Protein AF-A0A381Y064-F1 (afdb_monomer_lite)

Radius of gyration: 20.29 Å; chains: 1; bounding box: 42×35×57 Å

Foldseek 3Di:
DFDDDDPVLVVVLVVVLCVLDPQFADPDPVNDQWDWAADPDPVGGIDIDGHTPDAAAPVSVVVSVVSSVVSDVGDDDDDGGHPDPPPPPDDPPDDPPVVQVVLVVVLVVLVVVVADEDDDDDPVNNYDVSNDGPVPDDPVRSPPVPDD

InterPro domains:
  IPR003032 Ryanodine receptor Ryr [PF02026] (99-146)

Organism: NCBI:txid408172

Sequence (148 aa):
MSDELQKSDISGIITVLKKAIVNIFQPLEDGTAVIYHMGDEAMNSHIYDFRLNRGVTEAEAEVILGLITDWTDKDFIMEITTSENYEEFGEFDDEIDLTSMKHNRWMADKIDKGWRYGLKYNKEDKVDPRLQPYQQLTNKLKNTDKTA

pLDDT: mean 71.11, std 12.94, range [32.47, 85.44]

Structure (mmCIF, N/CA/C/O backbone):
data_AF-A0A381Y064-F1
#
_entry.id   AF-A0A381Y064-F1
#
loop_
_atom_site.group_PDB
_atom_site.id
_atom_site.type_symbol
_atom_site.label_atom_id
_atom_site.label_alt_id
_atom_site.label_comp_id
_atom_site.label_asym_id
_atom_site.label_entity_id
_atom_site.label_seq_id
_atom_site.pdbx_PDB_ins_code
_atom_site.Cartn_x
_atom_site.Cartn_y
_atom_site.Cartn_z
_atom_site.occupancy
_atom_site.B_iso_or_equiv
_atom_site.auth_seq_id
_atom_site.auth_comp_id
_atom_site.auth_asym_id
_atom_site.auth_atom_id
_atom_site.pdbx_PDB_model_num
ATOM 1 N N . MET A 1 1 ? 8.188 19.072 2.185 1.00 45.41 1 MET A N 1
ATOM 2 C CA . MET A 1 1 ? 6.998 19.157 3.049 1.00 45.41 1 MET A CA 1
ATOM 3 C C . MET A 1 1 ? 6.051 18.115 2.499 1.00 45.41 1 MET A C 1
ATOM 5 O O . MET A 1 1 ? 5.533 18.324 1.412 1.00 45.41 1 MET A O 1
ATOM 9 N N . SER A 1 2 ? 5.976 16.948 3.127 1.00 56.62 2 SER A N 1
ATOM 10 C CA . SER A 1 2 ? 5.071 15.882 2.689 1.00 56.62 2 SER A CA 1
ATOM 11 C C . SER A 1 2 ? 3.651 16.281 3.086 1.00 56.62 2 SER A C 1
ATOM 13 O O . SER A 1 2 ? 3.443 16.668 4.230 1.00 56.62 2 SER A O 1
ATOM 15 N N . ASP A 1 3 ? 2.699 16.257 2.156 1.00 67.25 3 ASP A N 1
ATOM 16 C CA . ASP A 1 3 ? 1.325 16.688 2.433 1.00 67.25 3 ASP A CA 1
ATOM 17 C C . ASP A 1 3 ? 0.548 15.632 3.237 1.00 67.25 3 ASP A C 1
ATOM 19 O O . ASP A 1 3 ? 0.570 14.447 2.880 1.00 67.25 3 ASP A O 1
ATOM 23 N N . GLU A 1 4 ? -0.224 16.070 4.239 1.00 76.44 4 GLU A N 1
ATOM 24 C CA . GLU A 1 4 ? -1.160 15.238 5.016 1.00 76.44 4 GLU A CA 1
ATOM 25 C C . GLU A 1 4 ? -2.065 14.390 4.095 1.00 76.44 4 GLU A C 1
ATOM 27 O O . GLU A 1 4 ? -2.544 14.853 3.051 1.00 76.44 4 GLU A O 1
ATOM 32 N N . LEU A 1 5 ? -2.305 13.125 4.451 1.00 75.69 5 LEU A N 1
ATOM 33 C CA . LEU A 1 5 ? -3.345 12.303 3.822 1.00 75.69 5 LEU A CA 1
ATOM 34 C C . LEU A 1 5 ? -4.730 12.846 4.176 1.00 75.69 5 LEU A C 1
ATOM 36 O O . LEU A 1 5 ? -4.993 13.202 5.325 1.00 75.69 5 LEU A O 1
ATOM 40 N N . GLN A 1 6 ? -5.648 12.876 3.205 1.00 80.12 6 GLN A N 1
ATOM 41 C CA . GLN A 1 6 ? -7.005 13.316 3.504 1.00 80.12 6 GLN A CA 1
ATOM 42 C C . GLN A 1 6 ? -7.695 12.287 4.402 1.00 80.12 6 GLN A C 1
ATOM 44 O O . GLN A 1 6 ? -7.499 11.077 4.278 1.00 80.12 6 GLN A O 1
ATOM 49 N N . LYS A 1 7 ? -8.585 12.754 5.281 1.00 77.12 7 LYS A N 1
ATOM 50 C CA . LYS A 1 7 ? -9.366 11.866 6.162 1.00 77.12 7 LYS A CA 1
ATOM 51 C C . LYS A 1 7 ? -10.193 10.835 5.382 1.00 77.12 7 LYS A C 1
ATOM 53 O O . LYS A 1 7 ? -10.415 9.732 5.878 1.00 77.12 7 LYS A O 1
ATOM 58 N N . SER A 1 8 ? -10.630 11.181 4.169 1.00 78.75 8 SER A N 1
ATOM 59 C CA . SER A 1 8 ? -11.292 10.263 3.237 1.00 78.75 8 SER A CA 1
ATOM 60 C C . SER A 1 8 ? -10.382 9.118 2.803 1.00 78.75 8 SER A C 1
ATOM 62 O O . SER A 1 8 ? -10.840 7.979 2.755 1.00 78.75 8 SER A O 1
ATOM 64 N N . ASP A 1 9 ? -9.103 9.398 2.553 1.00 81.62 9 ASP A N 1
ATOM 65 C CA . ASP A 1 9 ? -8.126 8.400 2.114 1.00 81.62 9 ASP A CA 1
ATOM 66 C C . ASP A 1 9 ? -7.834 7.420 3.245 1.00 81.62 9 ASP A C 1
ATOM 68 O O . ASP A 1 9 ? -7.906 6.211 3.055 1.00 81.62 9 ASP A O 1
ATOM 72 N N . ILE A 1 10 ? -7.630 7.935 4.460 1.00 80.62 10 ILE A N 1
ATOM 73 C CA . ILE A 1 10 ? -7.400 7.117 5.657 1.00 80.62 10 ILE A CA 1
ATOM 74 C C . ILE A 1 10 ? -8.609 6.209 5.931 1.00 80.62 10 ILE A C 1
ATOM 76 O O . ILE A 1 10 ? -8.459 5.015 6.189 1.00 80.62 10 ILE A O 1
ATOM 80 N N . SER A 1 11 ? -9.828 6.750 5.839 1.00 81.19 11 SER A N 1
ATOM 81 C CA . SER A 1 11 ? -11.056 5.964 6.014 1.00 81.19 11 SER A CA 1
ATOM 82 C C . SER A 1 11 ? -11.234 4.905 4.918 1.00 81.19 11 SER A C 1
ATOM 84 O O . SER A 1 11 ? -11.664 3.780 5.204 1.00 81.19 11 SER A O 1
ATOM 86 N N . GLY A 1 12 ? -10.861 5.238 3.680 1.00 82.19 12 GLY A N 1
ATOM 87 C CA . GLY A 1 12 ? -10.832 4.319 2.547 1.00 82.19 12 GLY A CA 1
ATOM 88 C C . GLY A 1 12 ? -9.868 3.162 2.776 1.00 82.19 12 GLY A C 1
ATOM 89 O O . GLY A 1 12 ? -10.292 2.008 2.726 1.00 82.19 12 GLY A O 1
ATOM 90 N N . ILE A 1 13 ? -8.624 3.465 3.155 1.00 82.31 13 ILE A N 1
ATOM 91 C CA . ILE A 1 13 ? -7.595 2.479 3.505 1.00 82.31 13 ILE A CA 1
ATOM 92 C C . ILE A 1 13 ? -8.102 1.558 4.620 1.00 82.31 13 ILE A C 1
ATOM 94 O O . ILE A 1 13 ? -8.106 0.344 4.449 1.00 82.31 13 ILE A O 1
ATOM 98 N N . ILE A 1 14 ? -8.645 2.096 5.720 1.00 82.25 14 ILE A N 1
ATOM 99 C CA . ILE A 1 14 ? -9.208 1.274 6.810 1.00 82.25 14 ILE A CA 1
ATOM 100 C C . ILE A 1 14 ? -10.312 0.341 6.294 1.00 82.25 14 ILE A C 1
ATOM 102 O O . ILE A 1 14 ? -10.386 -0.821 6.694 1.00 82.25 14 ILE A O 1
ATOM 106 N N . THR A 1 15 ? -11.183 0.833 5.413 1.00 82.38 15 THR A N 1
ATOM 107 C CA . THR A 1 15 ? -12.292 0.045 4.858 1.00 82.38 15 THR A CA 1
ATOM 108 C C . THR A 1 15 ? -11.784 -1.077 3.958 1.00 82.38 15 THR A C 1
ATOM 110 O O . THR A 1 15 ? -12.251 -2.212 4.064 1.00 82.38 15 THR A O 1
ATOM 113 N N . VAL A 1 16 ? -10.815 -0.773 3.099 1.00 83.44 16 VAL A N 1
ATOM 114 C CA . VAL A 1 16 ? -10.174 -1.733 2.199 1.00 83.44 16 VAL A CA 1
ATOM 115 C C . VAL A 1 16 ? -9.438 -2.803 3.003 1.00 83.44 16 VAL A C 1
ATOM 117 O O . VAL A 1 16 ? -9.666 -3.990 2.782 1.00 83.44 16 VAL A O 1
ATOM 120 N N . LEU A 1 17 ? -8.667 -2.402 4.014 1.00 82.19 17 LEU A N 1
ATOM 121 C CA . LEU A 1 17 ? -7.943 -3.311 4.900 1.00 82.19 17 LEU A CA 1
ATOM 122 C C . LEU A 1 17 ? -8.879 -4.227 5.695 1.00 82.19 17 LEU A C 1
ATOM 124 O O . LEU A 1 17 ? -8.657 -5.434 5.733 1.00 82.19 17 LEU A O 1
ATOM 128 N N . LYS A 1 18 ? -9.981 -3.700 6.248 1.00 81.56 18 LYS A N 1
ATOM 129 C CA . LYS A 1 18 ? -11.020 -4.515 6.915 1.00 81.56 18 LYS A CA 1
ATOM 130 C C . LYS A 1 18 ? -11.649 -5.556 5.992 1.00 81.56 18 LYS A C 1
ATOM 132 O O . LYS A 1 18 ? -12.125 -6.585 6.466 1.00 81.56 18 LYS A O 1
ATOM 137 N N . LYS A 1 19 ? -11.727 -5.254 4.695 1.00 80.44 19 LYS A N 1
ATOM 138 C CA . LYS A 1 19 ? -12.343 -6.125 3.691 1.00 80.44 19 LYS A CA 1
ATOM 139 C C . LYS A 1 19 ? -11.362 -7.171 3.165 1.00 80.44 19 LYS A C 1
ATOM 141 O O . LYS A 1 19 ? -11.785 -8.279 2.854 1.00 80.44 19 LYS A O 1
ATOM 146 N N . ALA A 1 20 ? -10.085 -6.810 3.072 1.00 79.00 20 ALA A N 1
ATOM 147 C CA . ALA A 1 20 ? -9.013 -7.693 2.640 1.00 79.00 20 ALA A CA 1
ATOM 148 C C . ALA A 1 20 ? -8.614 -8.687 3.739 1.00 79.00 20 ALA A C 1
ATOM 150 O O . ALA A 1 20 ? -8.415 -9.864 3.451 1.00 79.00 20 ALA A O 1
ATOM 151 N N . ILE A 1 21 ? -8.534 -8.231 4.994 1.00 77.75 21 ILE A N 1
ATOM 152 C CA . ILE A 1 21 ? -8.028 -9.032 6.110 1.00 77.75 21 ILE A CA 1
ATOM 153 C C . ILE A 1 21 ? -9.052 -9.046 7.242 1.00 77.75 21 ILE A C 1
ATOM 155 O O . ILE A 1 21 ? -9.412 -8.025 7.836 1.00 77.75 21 ILE A O 1
ATOM 159 N N . VAL A 1 22 ? -9.528 -10.249 7.556 1.00 77.12 22 VAL A N 1
ATOM 160 C CA . VAL A 1 22 ? -10.538 -10.460 8.591 1.00 77.12 22 VAL A CA 1
ATOM 161 C C . VAL A 1 22 ? -9.935 -10.169 9.963 1.00 77.12 22 VAL A C 1
ATOM 163 O O . VAL A 1 22 ? -8.902 -10.723 10.327 1.00 77.12 22 VAL A O 1
ATOM 166 N N . ASN A 1 23 ? -10.626 -9.342 10.752 1.00 74.38 23 ASN A N 1
ATOM 167 C CA . ASN A 1 23 ? -10.256 -9.021 12.136 1.00 74.38 23 ASN A CA 1
ATOM 168 C C . ASN A 1 23 ? -8.861 -8.374 12.286 1.00 74.38 23 ASN A C 1
ATOM 170 O O . ASN A 1 23 ? -8.174 -8.590 13.284 1.00 74.38 23 ASN A O 1
ATOM 174 N N . ILE A 1 24 ? -8.451 -7.584 11.287 1.00 78.75 24 ILE A N 1
ATOM 175 C CA . ILE A 1 24 ? -7.135 -6.936 11.255 1.00 78.75 24 ILE A CA 1
ATOM 176 C C . ILE A 1 24 ? -6.959 -5.830 12.302 1.00 78.75 24 ILE A C 1
ATOM 178 O O . ILE A 1 24 ? -5.881 -5.713 12.870 1.00 78.75 24 ILE A O 1
ATOM 182 N N . PHE A 1 25 ? -7.995 -5.044 12.604 1.00 79.62 25 PHE A N 1
ATOM 183 C CA . PHE A 1 25 ? -7.904 -3.936 13.564 1.00 79.62 25 PHE A CA 1
ATOM 184 C C . PHE A 1 25 ? -8.346 -4.354 14.959 1.00 79.62 25 PHE A C 1
ATOM 186 O O . PHE A 1 25 ? -9.339 -5.069 15.106 1.00 79.62 25 PHE A O 1
ATOM 193 N N . GLN A 1 26 ? -7.640 -3.868 15.982 1.00 69.25 26 GLN A N 1
ATOM 194 C CA . GLN A 1 26 ? -8.037 -4.101 17.365 1.00 69.25 26 GLN A CA 1
ATOM 195 C C . GLN A 1 26 ? -9.370 -3.377 17.638 1.00 69.25 26 GLN A C 1
ATOM 197 O O . GLN A 1 26 ? -9.467 -2.171 17.388 1.00 69.25 26 GLN A O 1
ATOM 202 N N . PRO A 1 27 ? -10.406 -4.066 18.153 1.00 63.94 27 PRO A N 1
ATOM 203 C CA . PRO A 1 27 ? -11.635 -3.410 18.570 1.00 63.94 27 PRO A CA 1
ATOM 204 C C . PRO A 1 27 ? -11.351 -2.609 19.845 1.00 63.94 27 PRO A C 1
ATOM 206 O O . PRO A 1 27 ? -11.347 -3.144 20.950 1.00 63.94 27 PRO A O 1
ATOM 209 N N . LEU A 1 28 ? -11.052 -1.324 19.686 1.00 64.06 28 LEU A N 1
ATOM 210 C CA . LEU A 1 28 ? -10.999 -0.379 20.795 1.00 64.06 28 LEU A CA 1
ATOM 211 C C . LEU A 1 28 ? -12.424 0.050 21.153 1.00 64.06 28 LEU A C 1
ATOM 213 O O . LEU A 1 28 ? -13.244 0.267 20.261 1.00 64.06 28 LEU A O 1
ATOM 217 N N . GLU A 1 29 ? -12.708 0.210 22.446 1.00 59.28 29 GLU A N 1
ATOM 218 C CA . GLU A 1 29 ? -14.013 0.683 22.945 1.00 59.28 29 GLU A CA 1
ATOM 219 C C . GLU A 1 29 ? -14.373 2.081 22.406 1.00 59.28 29 GLU A C 1
ATOM 221 O O . GLU A 1 29 ? -15.546 2.415 22.271 1.00 59.28 29 GLU A O 1
ATOM 226 N N . ASP A 1 30 ? -13.356 2.857 22.026 1.00 58.88 30 ASP A N 1
ATOM 227 C CA . ASP A 1 30 ? -13.457 4.187 21.414 1.00 58.88 30 ASP A CA 1
ATOM 228 C C . ASP A 1 30 ? -13.546 4.150 19.868 1.00 58.88 30 ASP A C 1
ATOM 230 O O . ASP A 1 30 ? -13.719 5.169 19.210 1.00 58.88 30 ASP A O 1
ATOM 234 N N . GLY A 1 31 ? -13.410 2.975 19.240 1.00 63.53 31 GLY A N 1
ATOM 235 C CA . GLY A 1 31 ? -13.475 2.818 17.778 1.00 63.53 31 GLY A CA 1
ATOM 236 C C . GLY A 1 31 ? -12.282 3.390 16.993 1.00 63.53 31 GLY A C 1
ATOM 237 O O . GLY A 1 31 ? -12.255 3.294 15.763 1.00 63.53 31 GLY A O 1
ATOM 238 N N . THR A 1 32 ? -11.284 3.947 17.681 1.00 66.31 32 THR A N 1
ATOM 239 C CA . THR A 1 32 ? -10.093 4.573 17.089 1.00 66.31 32 THR A CA 1
ATOM 240 C C . THR A 1 32 ? -9.137 3.523 16.512 1.00 66.31 32 THR A C 1
ATOM 242 O O . THR A 1 32 ? -8.348 2.924 17.229 1.00 66.31 32 THR A O 1
ATOM 245 N N . ALA A 1 33 ? -9.200 3.274 15.200 1.00 68.81 33 ALA A N 1
ATOM 246 C CA . ALA A 1 33 ? -8.353 2.282 14.516 1.00 68.81 33 ALA A CA 1
ATOM 247 C C . ALA A 1 33 ? -6.988 2.829 14.045 1.00 68.81 33 ALA A C 1
ATOM 249 O O . ALA A 1 33 ? -6.097 2.050 13.704 1.00 68.81 33 ALA A O 1
ATOM 250 N N . VAL A 1 34 ? -6.836 4.155 14.007 1.00 80.56 34 VAL A N 1
ATOM 251 C CA . VAL A 1 34 ? -5.641 4.850 13.519 1.00 80.56 34 VAL A CA 1
ATOM 252 C C . VAL A 1 34 ? -5.296 6.004 14.452 1.00 80.56 34 VAL A C 1
ATOM 254 O O . VAL A 1 34 ? -6.187 6.740 14.881 1.00 80.56 34 VAL A O 1
ATOM 257 N N . ILE A 1 35 ? -4.014 6.161 14.761 1.00 81.12 35 ILE A N 1
ATOM 258 C CA . ILE A 1 35 ? -3.478 7.297 15.508 1.00 81.12 35 ILE A CA 1
ATOM 259 C C . ILE A 1 35 ? -2.652 8.122 14.531 1.00 81.12 35 ILE A C 1
ATOM 261 O O . ILE A 1 35 ? -1.813 7.595 13.813 1.00 81.12 35 ILE A O 1
ATOM 265 N N . TYR A 1 36 ? -2.922 9.419 14.481 1.00 83.75 36 TYR A N 1
ATOM 266 C CA . TYR A 1 36 ? -2.163 10.350 13.662 1.00 83.75 36 TYR A CA 1
ATOM 267 C C . TYR A 1 36 ? -1.307 11.231 14.565 1.00 83.75 36 TYR A C 1
ATOM 269 O O . TYR A 1 36 ? -1.818 11.794 15.538 1.00 83.75 36 TYR A O 1
ATOM 277 N N . HIS A 1 37 ? -0.027 11.365 14.231 1.00 81.75 37 HIS A N 1
ATOM 278 C CA . HIS A 1 37 ? 0.881 12.268 14.924 1.00 81.75 37 HIS A CA 1
ATOM 279 C C . HIS A 1 37 ? 1.925 12.860 13.969 1.00 81.75 37 HIS A C 1
ATOM 281 O O . HIS A 1 37 ? 2.151 12.354 12.868 1.00 81.75 37 HIS A O 1
ATOM 287 N N . MET A 1 38 ? 2.529 13.978 14.380 1.00 78.44 38 MET A N 1
ATOM 288 C CA . MET A 1 38 ? 3.593 14.620 13.613 1.00 78.44 38 MET A CA 1
ATOM 289 C C . MET A 1 38 ? 4.953 14.078 14.048 1.00 78.44 38 MET A C 1
ATOM 291 O O . MET A 1 38 ? 5.234 14.048 15.247 1.00 78.44 38 MET A O 1
ATOM 295 N N . GLY A 1 39 ? 5.783 13.670 13.090 1.00 69.62 39 GLY A N 1
ATOM 296 C CA . GLY A 1 39 ? 7.164 13.267 13.354 1.00 69.62 39 GLY A CA 1
ATOM 297 C C . GLY A 1 39 ? 8.071 14.470 13.629 1.00 69.62 39 GLY A C 1
ATOM 298 O O . GLY A 1 39 ? 7.841 15.564 13.113 1.00 69.62 39 GLY A O 1
ATOM 299 N N . ASP A 1 40 ? 9.116 14.261 14.434 1.00 62.12 40 ASP A N 1
ATOM 300 C CA . ASP A 1 40 ? 10.127 15.284 14.770 1.00 62.12 40 ASP A CA 1
ATOM 301 C C . ASP A 1 40 ? 11.030 15.617 13.557 1.00 62.12 40 ASP A C 1
ATOM 303 O O . ASP A 1 40 ? 11.623 16.690 13.447 1.00 62.12 40 ASP A O 1
ATOM 307 N N . GLU A 1 41 ? 11.096 14.710 12.576 1.00 59.78 41 GLU A N 1
ATOM 308 C CA . GLU A 1 41 ? 11.890 14.881 11.362 1.00 59.78 41 GLU A CA 1
ATOM 309 C C . GLU A 1 41 ? 11.129 15.603 10.240 1.00 59.78 41 GLU A C 1
ATOM 311 O O . GLU A 1 41 ? 10.019 15.236 9.847 1.00 59.78 41 GLU A O 1
ATOM 316 N N . ALA A 1 42 ? 11.789 16.580 9.609 1.00 54.19 42 ALA A N 1
ATOM 317 C CA . ALA A 1 42 ? 11.243 17.339 8.479 1.00 54.19 42 ALA A CA 1
ATOM 318 C C . ALA A 1 42 ? 10.952 16.493 7.215 1.00 54.19 42 ALA A C 1
ATOM 320 O O . ALA A 1 42 ? 10.241 16.957 6.321 1.00 54.19 42 ALA A O 1
ATOM 321 N N . MET A 1 43 ? 11.509 15.278 7.114 1.00 52.28 43 MET A N 1
ATOM 322 C CA . MET A 1 43 ? 11.226 14.324 6.029 1.00 52.28 43 MET A CA 1
ATOM 323 C C . MET A 1 43 ? 10.037 13.398 6.335 1.00 52.28 43 MET A C 1
ATOM 325 O O . MET A 1 43 ? 9.364 12.973 5.399 1.00 52.28 43 MET A O 1
ATOM 329 N N . ASN A 1 44 ? 9.715 13.171 7.613 1.00 59.66 44 ASN A N 1
ATOM 330 C CA . ASN A 1 44 ? 8.685 12.235 8.082 1.00 59.66 44 ASN A CA 1
ATOM 331 C C . ASN A 1 44 ? 7.619 12.956 8.916 1.00 59.66 44 ASN A C 1
ATOM 333 O O . ASN A 1 44 ? 7.247 12.529 10.005 1.00 59.66 44 ASN A O 1
ATOM 337 N N . SER A 1 45 ? 7.146 14.101 8.422 1.00 67.88 45 SER A N 1
ATOM 338 C CA . SER A 1 45 ? 6.302 14.986 9.227 1.00 67.88 45 SER A CA 1
ATOM 339 C C . SER A 1 45 ? 4.926 14.404 9.547 1.00 67.88 45 SER A C 1
ATOM 341 O O . SER A 1 45 ? 4.380 14.774 10.570 1.00 67.88 45 SER A O 1
ATOM 343 N N . HIS A 1 46 ? 4.369 13.490 8.744 1.00 78.88 46 HIS A N 1
ATOM 344 C CA . HIS A 1 46 ? 3.037 12.910 8.972 1.00 78.88 46 HIS A CA 1
ATOM 345 C C . HIS A 1 46 ? 3.126 11.395 9.171 1.00 78.88 46 HIS A C 1
ATOM 347 O O . HIS A 1 46 ? 3.461 10.679 8.229 1.00 78.88 46 HIS A O 1
ATOM 353 N N . ILE A 1 47 ? 2.786 10.918 10.372 1.00 81.38 47 ILE A N 1
ATOM 354 C CA . ILE A 1 47 ? 2.846 9.499 10.741 1.00 81.38 47 ILE A CA 1
ATOM 355 C C . ILE A 1 47 ? 1.442 9.001 11.096 1.00 81.38 47 ILE A C 1
ATOM 357 O O . ILE A 1 47 ? 0.679 9.676 11.795 1.00 81.38 47 ILE A O 1
ATOM 361 N N . TYR A 1 48 ? 1.100 7.818 10.583 1.00 84.19 48 TYR A N 1
ATOM 362 C CA . TYR A 1 48 ? -0.197 7.169 10.762 1.00 84.19 48 TYR A CA 1
ATOM 363 C C . TYR A 1 48 ? 0.000 5.760 11.326 1.00 84.19 48 TYR A C 1
ATOM 365 O O . TYR A 1 48 ? 0.363 4.842 10.594 1.00 84.19 48 TYR A O 1
ATOM 373 N N . ASP A 1 49 ? -0.287 5.580 12.613 1.00 81.94 49 ASP A N 1
ATOM 374 C CA . ASP A 1 49 ? -0.163 4.292 13.288 1.00 81.94 49 ASP A CA 1
ATOM 375 C C . ASP A 1 49 ? -1.489 3.540 13.245 1.00 81.94 49 ASP A C 1
ATOM 377 O O . ASP A 1 49 ? -2.479 3.920 13.881 1.00 81.94 49 ASP A O 1
ATOM 381 N N . PHE A 1 50 ? -1.512 2.439 12.504 1.00 82.81 50 PHE A N 1
ATOM 382 C CA . PHE A 1 50 ? -2.662 1.550 12.422 1.00 82.81 50 PHE A CA 1
ATOM 383 C C . PHE A 1 50 ? -2.581 0.494 13.520 1.00 82.81 50 PHE A C 1
ATOM 385 O O . PHE A 1 50 ? -1.676 -0.339 13.539 1.00 82.81 50 PHE A O 1
ATOM 392 N N . ARG A 1 51 ? -3.548 0.493 14.443 1.00 79.62 51 ARG A N 1
ATOM 393 C CA . ARG A 1 51 ? -3.532 -0.450 15.566 1.00 79.62 51 ARG A CA 1
ATOM 394 C C . ARG A 1 51 ? -4.123 -1.795 15.158 1.00 79.62 51 ARG A C 1
ATOM 396 O O . ARG A 1 51 ? -5.345 -1.982 15.123 1.00 79.62 51 ARG A O 1
ATOM 403 N N . LEU A 1 52 ? -3.240 -2.735 14.852 1.00 81.06 52 LEU A N 1
ATOM 404 C CA . LEU A 1 52 ? -3.618 -4.080 14.437 1.00 81.06 52 LEU A CA 1
ATOM 405 C C . LEU A 1 52 ? -3.953 -4.960 15.653 1.00 81.06 52 LEU A C 1
ATOM 407 O O . LEU A 1 52 ? -3.409 -4.781 16.740 1.00 81.06 52 LEU A O 1
ATOM 411 N N . ASN A 1 53 ? -4.877 -5.906 15.482 1.00 78.50 53 ASN A N 1
ATOM 412 C CA . ASN A 1 53 ? -5.304 -6.836 16.535 1.00 78.50 53 ASN A CA 1
ATOM 413 C C . ASN A 1 53 ? -4.298 -7.974 16.764 1.00 78.50 53 ASN A C 1
ATOM 415 O O . ASN A 1 53 ? -4.214 -8.548 17.846 1.00 78.50 53 ASN A O 1
ATOM 419 N N . ARG A 1 54 ? -3.565 -8.334 15.710 1.00 75.62 54 ARG A N 1
ATOM 420 C CA . ARG A 1 54 ? -2.547 -9.383 15.687 1.00 75.62 54 ARG A CA 1
ATOM 421 C C . ARG A 1 54 ? -1.420 -8.954 14.755 1.00 75.62 54 ARG A C 1
ATOM 423 O O . ARG A 1 54 ? -1.657 -8.136 13.866 1.00 75.62 54 ARG A O 1
ATOM 430 N N . GLY A 1 55 ? -0.236 -9.533 14.937 1.00 71.69 55 GLY A N 1
ATOM 431 C CA . GLY A 1 55 ? 0.814 -9.442 13.925 1.00 71.69 55 GLY A CA 1
ATOM 432 C C . GLY A 1 55 ? 0.296 -9.984 12.594 1.00 71.69 55 GLY A C 1
ATOM 433 O O . GLY A 1 55 ? -0.486 -10.940 12.575 1.00 71.69 55 GLY A O 1
ATOM 434 N N . VAL A 1 56 ? 0.681 -9.335 11.503 1.00 78.06 56 VAL A N 1
ATOM 435 C CA . VAL A 1 56 ? 0.311 -9.780 10.157 1.00 78.06 56 VAL A CA 1
ATOM 436 C C . VAL A 1 56 ? 1.324 -10.794 9.639 1.00 78.06 56 VAL A C 1
ATOM 438 O O . VAL A 1 56 ? 2.498 -10.772 10.009 1.00 78.06 56 VAL A O 1
ATOM 441 N N . THR A 1 57 ? 0.867 -11.691 8.779 1.00 79.00 57 THR A N 1
ATOM 442 C CA . THR A 1 57 ? 1.753 -12.563 7.996 1.00 79.00 57 THR A CA 1
ATOM 443 C C . THR A 1 57 ? 2.411 -11.787 6.851 1.00 79.00 57 THR A C 1
ATOM 445 O O . THR A 1 57 ? 1.922 -10.723 6.471 1.00 79.00 57 THR A O 1
ATOM 448 N N . GLU A 1 58 ? 3.492 -12.312 6.267 1.00 75.81 58 GLU A N 1
ATOM 449 C CA . GLU A 1 58 ? 4.154 -11.697 5.103 1.00 75.81 58 GLU A CA 1
ATOM 450 C C . GLU A 1 58 ? 3.174 -11.472 3.940 1.00 75.81 58 GLU A C 1
ATOM 452 O O . GLU A 1 58 ? 3.054 -10.363 3.427 1.00 75.81 58 GLU A O 1
ATOM 457 N N . ALA A 1 59 ? 2.383 -12.490 3.591 1.00 76.31 59 ALA A N 1
ATOM 458 C CA . ALA A 1 59 ? 1.388 -12.386 2.524 1.00 76.31 59 ALA A CA 1
A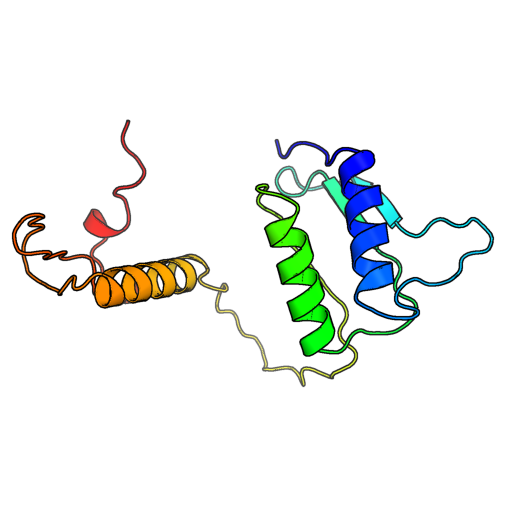TOM 459 C C . ALA A 1 59 ? 0.324 -11.309 2.811 1.00 76.31 59 ALA A C 1
ATOM 461 O O . ALA A 1 59 ? -0.120 -10.603 1.908 1.00 76.31 59 ALA A O 1
ATOM 462 N N . GLU A 1 60 ? -0.092 -11.160 4.072 1.00 79.56 60 GLU A N 1
ATOM 463 C CA . GLU A 1 60 ? -0.994 -10.080 4.481 1.00 79.56 60 GLU A CA 1
ATOM 464 C C . GLU A 1 60 ? -0.304 -8.710 4.380 1.00 79.56 60 GLU A C 1
ATOM 466 O O . GLU A 1 60 ? -0.935 -7.755 3.931 1.00 79.56 60 GLU A O 1
ATOM 471 N N . ALA A 1 61 ? 0.980 -8.608 4.738 1.00 79.81 61 ALA A N 1
ATOM 472 C CA . ALA A 1 61 ? 1.767 -7.382 4.629 1.00 79.81 61 ALA A CA 1
ATOM 473 C C . ALA A 1 61 ? 1.957 -6.933 3.171 1.00 79.81 61 ALA A C 1
ATOM 475 O O . ALA A 1 61 ? 1.753 -5.759 2.866 1.00 79.81 61 ALA A O 1
ATOM 476 N N . GLU A 1 62 ? 2.263 -7.855 2.255 1.00 80.19 62 GLU A N 1
ATOM 477 C CA . GLU A 1 62 ? 2.354 -7.557 0.820 1.00 80.19 62 GLU A CA 1
ATOM 478 C C . GLU A 1 62 ? 1.017 -7.071 0.254 1.00 80.19 62 GLU A C 1
ATOM 480 O O . GLU A 1 62 ? 0.971 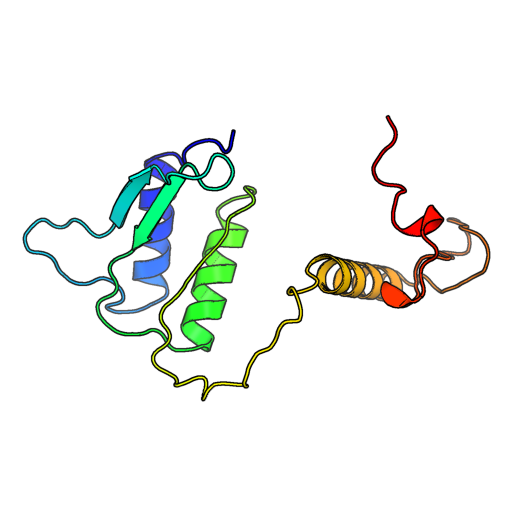-6.108 -0.516 1.00 80.19 62 GLU A O 1
ATOM 485 N N . VAL A 1 63 ? -0.088 -7.700 0.667 1.00 83.06 63 VAL A N 1
ATOM 486 C CA . VAL A 1 63 ? -1.436 -7.267 0.284 1.00 83.06 63 VAL A CA 1
ATOM 487 C C . VAL A 1 63 ? -1.722 -5.865 0.821 1.00 83.06 63 VAL A C 1
ATOM 489 O O . VAL A 1 63 ? -2.221 -5.027 0.075 1.00 83.06 63 VAL A O 1
ATOM 492 N N . ILE A 1 64 ? -1.384 -5.574 2.080 1.00 83.12 64 ILE A N 1
ATOM 493 C CA . ILE A 1 64 ? -1.539 -4.239 2.681 1.00 83.12 64 ILE A CA 1
ATOM 494 C C . ILE A 1 64 ? -0.741 -3.194 1.896 1.00 83.12 64 ILE A C 1
ATOM 496 O O . ILE A 1 64 ? -1.293 -2.151 1.539 1.00 83.12 64 ILE A O 1
ATOM 500 N N . LEU A 1 65 ? 0.530 -3.483 1.602 1.00 82.94 65 LEU A N 1
ATOM 501 C CA . LEU A 1 65 ? 1.400 -2.600 0.834 1.00 82.94 65 LEU A CA 1
ATOM 502 C C . LEU A 1 65 ? 0.813 -2.326 -0.549 1.00 82.94 65 LEU A C 1
ATOM 504 O O . LEU A 1 65 ? 0.645 -1.167 -0.912 1.00 82.94 65 LEU A O 1
ATOM 508 N N . GLY A 1 66 ? 0.435 -3.377 -1.281 1.00 81.38 66 GLY A N 1
ATOM 509 C CA . GLY A 1 66 ? -0.166 -3.252 -2.606 1.00 81.38 66 GLY A CA 1
ATOM 510 C C . GLY A 1 66 ? -1.450 -2.426 -2.589 1.00 81.38 66 GLY A C 1
ATOM 511 O O . GLY A 1 66 ? -1.607 -1.524 -3.403 1.00 81.38 66 GLY A O 1
ATOM 512 N N . LEU A 1 67 ? -2.335 -2.661 -1.617 1.00 83.81 67 LEU A N 1
ATOM 513 C CA . LEU A 1 67 ? -3.585 -1.909 -1.485 1.00 83.81 67 LEU A CA 1
ATOM 514 C C . LEU A 1 67 ? -3.344 -0.427 -1.195 1.00 83.81 67 LEU A C 1
ATOM 516 O O . LEU A 1 67 ? -4.085 0.409 -1.702 1.00 83.81 67 LEU A O 1
ATOM 520 N N . ILE A 1 68 ? -2.334 -0.090 -0.390 1.00 82.56 68 ILE A N 1
ATOM 521 C CA . ILE A 1 68 ? -2.004 1.307 -0.092 1.00 82.56 68 ILE A CA 1
ATOM 522 C C . ILE A 1 68 ? -1.318 1.956 -1.298 1.00 82.56 68 ILE A C 1
ATOM 524 O O . ILE A 1 68 ? -1.709 3.056 -1.674 1.00 82.56 68 ILE A O 1
ATOM 528 N N . THR A 1 69 ? -0.375 1.277 -1.955 1.00 81.62 69 THR A N 1
ATOM 529 C CA . THR A 1 69 ? 0.262 1.764 -3.191 1.00 81.62 69 THR A CA 1
ATOM 530 C C . THR A 1 69 ? -0.748 1.983 -4.318 1.00 81.62 69 THR A C 1
ATOM 532 O O . THR A 1 69 ? -0.632 2.959 -5.048 1.00 81.62 69 THR A O 1
ATOM 535 N N . ASP A 1 70 ? -1.760 1.126 -4.442 1.00 81.19 70 ASP A N 1
ATOM 536 C CA . ASP A 1 70 ? -2.832 1.305 -5.426 1.00 81.19 70 ASP A CA 1
ATOM 537 C C . ASP A 1 70 ? -3.815 2.422 -5.025 1.00 81.19 70 ASP A C 1
ATOM 539 O O . ASP A 1 70 ? -4.501 2.982 -5.880 1.00 81.19 70 ASP A O 1
ATOM 543 N N . TRP A 1 71 ? -3.917 2.741 -3.729 1.00 78.75 71 TRP A N 1
ATOM 544 C CA . TRP A 1 71 ? -4.829 3.766 -3.216 1.00 78.75 71 TRP A CA 1
ATOM 545 C C . TRP A 1 71 ? -4.244 5.180 -3.269 1.00 78.75 71 TRP A C 1
ATOM 547 O O . TRP A 1 71 ? -4.994 6.143 -3.434 1.00 78.75 71 TRP A O 1
ATOM 557 N N 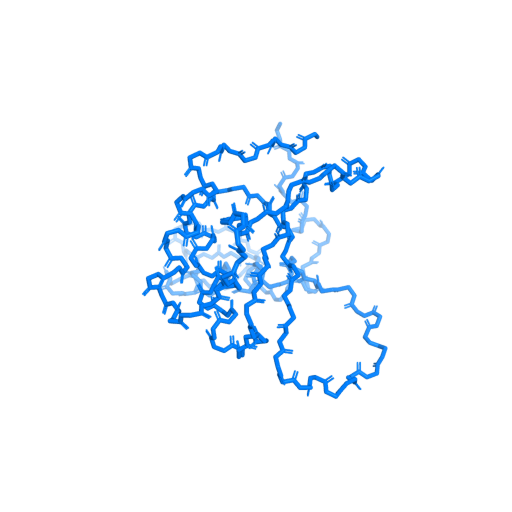. THR A 1 72 ? -2.928 5.331 -3.096 1.00 75.94 72 THR A N 1
ATOM 558 C CA . THR A 1 72 ? -2.256 6.636 -3.077 1.00 75.94 72 THR A CA 1
ATOM 559 C C . THR A 1 72 ? -1.044 6.672 -4.000 1.00 75.94 72 THR A C 1
ATOM 561 O O . THR A 1 72 ? -0.164 5.824 -3.924 1.00 75.94 72 THR A O 1
ATOM 564 N N . ASP A 1 73 ? -0.945 7.734 -4.801 1.00 74.69 73 ASP A N 1
ATOM 565 C CA . ASP A 1 73 ? 0.236 8.031 -5.623 1.00 74.69 73 ASP A CA 1
ATOM 566 C C . ASP A 1 73 ? 1.365 8.717 -4.824 1.00 74.69 73 ASP A C 1
ATOM 568 O O . ASP A 1 73 ? 2.400 9.086 -5.382 1.00 74.69 73 ASP A O 1
ATOM 572 N N . LYS A 1 74 ? 1.159 8.964 -3.523 1.00 73.88 74 LYS A N 1
ATOM 573 C CA . LYS A 1 74 ? 2.158 9.609 -2.659 1.00 73.88 74 LYS A CA 1
ATOM 574 C C . LYS A 1 74 ? 3.271 8.631 -2.289 1.00 73.88 74 LYS A C 1
ATOM 576 O O . LYS A 1 74 ? 2.994 7.490 -1.934 1.00 73.88 74 LYS A O 1
ATOM 581 N N . ASP A 1 75 ? 4.508 9.119 -2.260 1.00 69.88 75 ASP A N 1
ATOM 582 C CA . ASP A 1 75 ? 5.617 8.392 -1.643 1.00 69.88 75 ASP A CA 1
ATOM 583 C C . ASP A 1 75 ? 5.391 8.304 -0.122 1.00 69.88 75 ASP A C 1
ATOM 585 O O . ASP A 1 75 ? 5.187 9.320 0.548 1.00 69.88 75 ASP A O 1
ATOM 589 N N . PHE A 1 76 ? 5.422 7.088 0.424 1.00 75.19 76 PHE A N 1
ATOM 590 C CA . PHE A 1 76 ? 5.288 6.821 1.855 1.00 75.19 76 PHE A CA 1
ATOM 591 C C . PHE A 1 76 ? 6.316 5.786 2.314 1.00 75.19 76 PHE A C 1
ATOM 593 O O . PHE A 1 76 ? 6.764 4.941 1.538 1.00 75.19 76 PHE A O 1
ATOM 600 N N . ILE A 1 77 ? 6.660 5.845 3.598 1.00 73.94 77 ILE A N 1
ATOM 601 C CA . ILE A 1 77 ? 7.419 4.804 4.290 1.00 73.94 77 ILE A CA 1
ATOM 602 C C . ILE A 1 77 ? 6.415 4.014 5.124 1.00 73.94 77 ILE A C 1
ATOM 604 O O . ILE A 1 77 ? 5.602 4.602 5.836 1.00 73.94 77 ILE A O 1
ATOM 608 N N . MET A 1 78 ? 6.439 2.690 4.995 1.00 78.62 78 MET A N 1
ATOM 609 C CA . MET A 1 78 ? 5.591 1.788 5.766 1.00 78.62 78 MET A CA 1
ATOM 610 C C . MET A 1 78 ? 6.470 0.915 6.648 1.00 78.62 78 MET A C 1
ATOM 612 O O . MET A 1 78 ? 7.357 0.228 6.149 1.00 78.62 78 MET A O 1
ATOM 616 N N . GLU A 1 79 ? 6.167 0.913 7.939 1.00 75.56 79 GLU A N 1
ATOM 617 C CA . GLU A 1 79 ? 6.678 -0.065 8.889 1.00 75.56 79 GLU A CA 1
ATOM 618 C C . GLU A 1 79 ? 5.518 -0.963 9.319 1.00 75.56 79 GLU A C 1
ATOM 620 O O . GLU A 1 79 ? 4.413 -0.484 9.590 1.00 75.56 79 GLU A O 1
ATOM 625 N N . ILE A 1 80 ? 5.744 -2.276 9.340 1.00 75.81 80 ILE A N 1
ATOM 626 C CA . ILE A 1 80 ? 4.716 -3.243 9.706 1.00 75.81 80 ILE A CA 1
ATOM 627 C C . ILE A 1 80 ? 5.289 -4.314 10.624 1.00 75.81 80 ILE A C 1
ATOM 629 O O . ILE A 1 80 ? 6.322 -4.915 10.345 1.00 75.81 80 ILE A O 1
ATOM 633 N N . THR A 1 81 ? 4.601 -4.564 11.735 1.00 72.31 81 THR A N 1
ATOM 634 C CA . THR A 1 81 ? 4.976 -5.626 12.668 1.00 72.31 81 THR A CA 1
ATOM 635 C C . THR A 1 81 ? 4.448 -6.965 12.155 1.00 72.31 81 THR A C 1
ATOM 637 O O . THR A 1 81 ? 3.248 -7.253 12.252 1.00 72.31 81 THR A O 1
ATOM 640 N N . THR A 1 82 ? 5.339 -7.788 11.604 1.00 67.12 82 THR A N 1
ATOM 641 C CA . THR A 1 82 ? 5.015 -9.150 11.171 1.00 67.12 82 THR A CA 1
ATOM 642 C C . THR A 1 82 ? 5.067 -10.129 12.348 1.00 67.12 82 THR A C 1
ATOM 644 O O . THR A 1 82 ? 5.807 -9.943 13.311 1.00 67.12 82 THR A O 1
ATOM 647 N N . SER A 1 83 ? 4.237 -11.176 12.309 1.00 62.25 83 SER A N 1
ATOM 648 C CA . SER A 1 83 ? 4.267 -12.260 13.308 1.00 62.25 83 SER A CA 1
ATOM 649 C C . SER A 1 83 ? 5.365 -13.294 13.052 1.00 62.25 83 SER A C 1
ATOM 651 O O . SER A 1 83 ? 5.601 -14.162 13.891 1.00 62.25 83 SER A O 1
ATOM 653 N N . GLU A 1 84 ? 5.987 -13.249 11.878 1.00 57.38 84 GLU A N 1
ATOM 654 C CA . GLU A 1 84 ? 7.110 -14.110 11.536 1.00 57.38 84 GLU A CA 1
ATOM 655 C C . GLU A 1 84 ? 8.388 -13.455 12.048 1.00 57.38 84 GLU A C 1
ATOM 657 O O . GLU A 1 84 ? 8.698 -12.319 11.692 1.00 57.38 84 GLU A O 1
ATOM 662 N N . ASN A 1 85 ? 9.112 -14.171 12.913 1.00 47.91 85 ASN A N 1
ATOM 663 C CA . ASN A 1 85 ? 10.460 -13.783 13.296 1.00 47.91 85 ASN A CA 1
ATOM 664 C C . ASN A 1 85 ? 11.305 -13.826 12.022 1.00 47.91 85 ASN A C 1
ATOM 666 O O . ASN A 1 85 ? 11.759 -14.894 11.610 1.00 47.91 85 ASN A O 1
ATOM 670 N N . TYR A 1 86 ? 11.539 -12.662 11.421 1.00 49.97 86 TYR A N 1
ATOM 671 C CA . TYR A 1 86 ? 12.803 -12.429 10.748 1.00 49.97 86 TYR A CA 1
ATOM 672 C C . TYR A 1 86 ? 13.854 -12.635 11.837 1.00 49.97 86 TYR A C 1
ATOM 674 O O . TYR A 1 86 ? 14.099 -11.746 12.651 1.00 49.97 86 TYR A O 1
ATOM 682 N N . GLU A 1 87 ? 14.375 -13.858 11.949 1.00 45.88 87 GLU A N 1
ATOM 683 C CA . GLU A 1 87 ? 15.608 -14.104 12.677 1.00 45.88 87 GLU A CA 1
ATOM 684 C C . GLU A 1 87 ? 16.642 -13.203 12.021 1.00 45.88 87 GLU A C 1
ATOM 686 O O . GLU A 1 87 ? 17.127 -13.508 10.937 1.00 45.88 87 GLU A O 1
ATOM 691 N N . GLU A 1 88 ? 16.824 -12.031 12.630 1.00 50.16 88 GLU A N 1
ATOM 692 C CA . GLU A 1 88 ? 18.017 -11.203 12.647 1.00 50.16 88 GLU A CA 1
ATOM 693 C C . GLU A 1 88 ? 19.035 -11.654 11.594 1.00 50.16 88 GLU A C 1
ATOM 695 O O . GLU A 1 88 ? 20.024 -12.326 11.892 1.00 50.16 88 GLU A O 1
ATOM 700 N N . PHE A 1 89 ? 18.779 -11.308 10.327 1.00 38.81 89 PHE A N 1
ATOM 701 C CA . PHE A 1 89 ? 19.850 -11.290 9.348 1.00 38.81 89 PHE A CA 1
ATOM 702 C C . PHE A 1 89 ? 20.762 -10.168 9.825 1.00 38.81 89 PHE A C 1
ATOM 704 O O . PHE A 1 89 ? 20.453 -8.992 9.640 1.00 38.81 89 PHE A O 1
ATOM 711 N N . GLY A 1 90 ? 21.787 -10.569 10.582 1.00 39.62 90 GLY A N 1
ATOM 712 C CA . GLY A 1 90 ? 22.669 -9.681 11.319 1.00 39.62 90 GLY A CA 1
ATOM 713 C C . GLY A 1 90 ? 23.117 -8.510 10.463 1.00 39.62 90 GLY A C 1
ATOM 714 O O . GLY A 1 90 ? 23.493 -8.717 9.314 1.00 39.62 90 GLY A O 1
ATOM 715 N N . GLU A 1 91 ? 23.028 -7.311 11.040 1.00 44.91 91 GLU A N 1
ATOM 716 C CA . GLU A 1 91 ? 23.585 -6.059 10.520 1.00 44.91 91 GLU A CA 1
ATOM 717 C C . GLU A 1 91 ? 23.683 -5.997 8.986 1.00 44.91 91 GLU A C 1
ATOM 719 O O . GLU A 1 91 ? 24.772 -5.998 8.412 1.00 44.91 91 GLU A O 1
ATOM 724 N N . PHE A 1 92 ? 22.544 -5.923 8.295 1.00 43.84 92 PHE A N 1
ATOM 725 C CA . PHE A 1 92 ? 22.556 -5.364 6.947 1.00 43.84 92 PHE A CA 1
ATOM 726 C C . PHE A 1 92 ? 22.701 -3.845 7.071 1.00 43.84 92 PHE A C 1
ATOM 728 O O . PHE A 1 92 ? 21.723 -3.113 7.165 1.00 43.84 92 PHE A O 1
ATOM 735 N N . ASP A 1 93 ? 23.949 -3.386 7.050 1.00 43.25 93 ASP A N 1
ATOM 736 C CA . ASP A 1 93 ? 24.329 -1.995 6.766 1.00 43.25 93 ASP A CA 1
ATOM 737 C C . ASP A 1 93 ? 24.211 -1.676 5.253 1.00 43.25 93 ASP A C 1
ATOM 739 O O . ASP A 1 93 ? 24.784 -0.711 4.753 1.00 43.25 93 ASP A O 1
ATOM 743 N N . ASP A 1 94 ? 23.479 -2.496 4.486 1.00 49.22 94 ASP A N 1
ATOM 744 C CA . ASP A 1 94 ? 23.121 -2.184 3.106 1.00 49.22 94 ASP A CA 1
ATOM 745 C C . ASP A 1 94 ? 21.775 -1.457 3.105 1.00 49.22 94 ASP A C 1
ATOM 747 O O . ASP A 1 94 ? 20.701 -2.061 3.134 1.00 49.22 94 ASP A O 1
ATOM 751 N N . GLU A 1 95 ? 21.858 -0.128 3.060 1.00 50.12 95 GLU A N 1
ATOM 752 C CA . GLU A 1 95 ? 20.826 0.760 2.528 1.00 50.12 95 GLU A CA 1
ATOM 753 C C . GLU A 1 95 ? 20.054 0.039 1.409 1.00 50.12 95 GLU A C 1
ATOM 755 O O . GLU A 1 95 ? 20.620 -0.282 0.361 1.00 50.12 95 GLU A O 1
ATOM 760 N N . ILE A 1 96 ? 18.771 -0.266 1.642 1.00 54.84 96 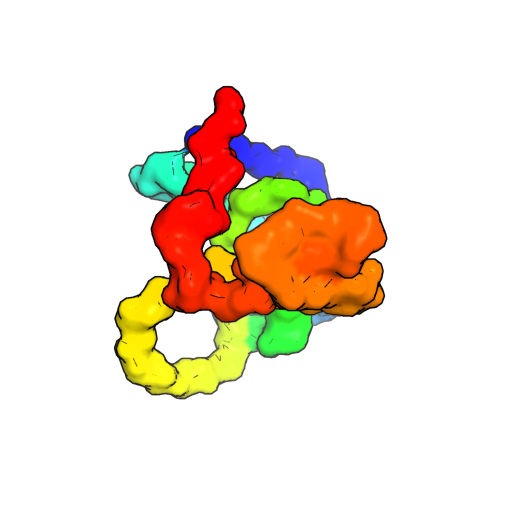ILE A N 1
ATOM 761 C CA . ILE A 1 96 ? 17.899 -0.888 0.642 1.00 54.84 96 ILE A CA 1
ATOM 762 C C . ILE A 1 96 ? 17.947 0.003 -0.604 1.00 54.84 96 ILE A C 1
ATOM 764 O O . ILE A 1 96 ? 17.336 1.071 -0.635 1.00 54.84 96 ILE A O 1
ATOM 768 N N . ASP A 1 97 ? 18.692 -0.413 -1.633 1.00 60.84 97 ASP A N 1
ATOM 769 C CA . ASP A 1 97 ? 18.873 0.369 -2.857 1.00 60.84 97 ASP A CA 1
ATOM 770 C C . ASP A 1 97 ? 17.604 0.273 -3.715 1.00 60.84 97 ASP A C 1
ATOM 772 O O . ASP A 1 97 ? 17.519 -0.433 -4.729 1.00 60.84 97 ASP A O 1
ATOM 776 N N . LEU A 1 98 ? 16.587 1.025 -3.286 1.00 63.47 98 LEU A N 1
ATOM 777 C CA . LEU A 1 98 ? 15.310 1.212 -3.967 1.00 63.47 98 LEU A CA 1
ATOM 778 C C . LEU A 1 98 ? 15.515 1.644 -5.426 1.00 63.47 98 LEU A C 1
ATOM 780 O O . LEU A 1 98 ? 14.671 1.366 -6.281 1.00 63.47 98 LEU A O 1
ATOM 784 N N . THR A 1 99 ? 16.646 2.284 -5.740 1.00 66.62 99 THR A N 1
ATOM 785 C CA . THR A 1 99 ? 16.994 2.690 -7.103 1.00 66.62 99 THR A CA 1
ATOM 786 C C . THR A 1 99 ? 17.311 1.485 -7.977 1.00 66.62 99 THR A C 1
ATOM 788 O O . THR A 1 99 ? 16.792 1.381 -9.091 1.00 66.62 99 THR A O 1
ATOM 791 N N . SER A 1 100 ? 18.093 0.532 -7.467 1.00 69.19 100 SER A N 1
ATOM 792 C CA . SER A 1 100 ? 18.371 -0.731 -8.157 1.00 69.19 100 SER A CA 1
ATOM 793 C C . SER A 1 100 ? 17.099 -1.557 -8.372 1.00 69.19 100 SER A C 1
ATOM 795 O O . SER A 1 100 ? 16.889 -2.082 -9.468 1.00 69.19 100 SER A O 1
ATOM 797 N N . MET A 1 101 ? 16.200 -1.615 -7.383 1.00 73.12 101 MET A N 1
ATOM 798 C CA . MET A 1 101 ? 14.917 -2.324 -7.517 1.00 73.12 101 MET A CA 1
ATOM 799 C C . MET A 1 101 ? 14.005 -1.682 -8.576 1.00 73.12 101 MET A C 1
ATOM 801 O O . MET A 1 101 ? 13.498 -2.377 -9.463 1.00 73.12 101 MET A O 1
ATOM 805 N N . LYS A 1 102 ? 13.838 -0.349 -8.543 1.00 74.12 102 LYS A N 1
ATOM 806 C CA . LYS A 1 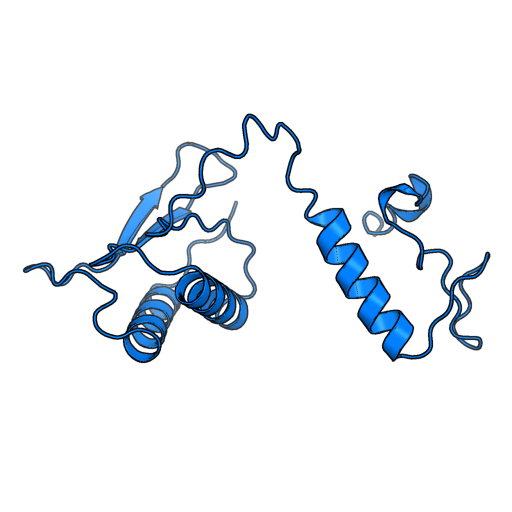102 ? 13.065 0.399 -9.554 1.00 74.12 102 LYS A CA 1
ATOM 807 C C . LYS A 1 102 ? 13.663 0.231 -10.956 1.00 74.12 102 LYS A C 1
ATOM 809 O O . LYS A 1 102 ? 12.921 0.010 -11.916 1.00 74.12 102 LYS A O 1
ATOM 814 N N . HIS A 1 103 ? 14.993 0.266 -11.080 1.00 77.50 103 HIS A N 1
ATOM 815 C CA . HIS A 1 103 ? 15.693 0.070 -12.354 1.00 77.50 103 HIS A CA 1
ATOM 816 C C . HIS A 1 103 ? 15.494 -1.342 -12.911 1.00 77.50 103 HIS A C 1
ATOM 818 O O . HIS A 1 103 ? 15.218 -1.501 -14.098 1.00 77.50 103 HIS A O 1
ATOM 824 N N . ASN A 1 104 ? 15.541 -2.369 -12.061 1.00 76.88 104 ASN A N 1
ATOM 825 C CA . ASN A 1 104 ? 15.280 -3.751 -12.470 1.00 76.88 104 ASN A CA 1
ATOM 826 C C . ASN A 1 104 ? 13.857 -3.926 -13.018 1.00 76.88 104 ASN A C 1
ATOM 828 O O . ASN A 1 104 ? 13.676 -4.545 -14.068 1.00 76.88 104 ASN A O 1
ATOM 832 N N . ARG A 1 105 ? 12.857 -3.315 -12.368 1.00 81.12 105 ARG A N 1
ATOM 833 C CA . ARG A 1 105 ? 11.470 -3.317 -12.858 1.00 81.12 105 ARG A CA 1
ATOM 834 C C . ARG A 1 105 ? 11.334 -2.599 -14.205 1.00 81.12 105 ARG A C 1
ATOM 836 O O . ARG A 1 105 ? 10.670 -3.112 -15.103 1.00 81.12 105 ARG A O 1
ATOM 843 N N . TRP A 1 106 ? 11.993 -1.450 -14.377 1.00 82.94 106 TRP A N 1
ATOM 844 C CA . TRP A 1 106 ? 12.030 -0.723 -15.652 1.00 82.94 106 TRP A CA 1
ATOM 845 C C . TRP A 1 106 ? 12.694 -1.537 -16.773 1.00 82.94 106 TRP A C 1
ATOM 847 O O . TRP A 1 106 ? 12.165 -1.594 -17.884 1.00 82.94 106 TRP A O 1
ATOM 857 N N . MET A 1 107 ? 13.819 -2.205 -16.494 1.00 81.19 107 MET A N 1
ATOM 858 C CA . MET A 1 107 ? 14.492 -3.059 -17.476 1.00 81.19 107 MET A CA 1
ATOM 859 C C . MET A 1 107 ? 13.597 -4.217 -17.915 1.00 81.19 107 MET A C 1
ATOM 861 O O . MET A 1 107 ? 13.509 -4.484 -19.111 1.00 81.19 107 MET A O 1
ATOM 865 N N . ALA A 1 108 ? 12.906 -4.870 -16.975 1.00 79.94 108 ALA A N 1
ATOM 866 C CA . ALA A 1 108 ? 11.990 -5.967 -17.281 1.00 79.94 108 ALA A CA 1
ATOM 867 C C . ALA A 1 108 ? 10.859 -5.526 -18.231 1.00 79.94 108 ALA A C 1
ATOM 869 O O . ALA A 1 108 ? 10.646 -6.166 -19.259 1.00 79.94 108 ALA A O 1
ATOM 870 N N . ASP A 1 109 ? 10.209 -4.388 -17.958 1.00 83.56 109 ASP A N 1
ATOM 871 C CA . ASP A 1 109 ? 9.172 -3.809 -18.835 1.00 83.56 109 ASP A CA 1
ATOM 872 C C . ASP A 1 109 ? 9.714 -3.450 -20.232 1.00 83.56 109 ASP A C 1
ATOM 874 O O . ASP A 1 109 ? 9.053 -3.643 -21.257 1.00 83.56 109 ASP A O 1
ATOM 878 N N . LYS A 1 110 ? 10.947 -2.944 -20.304 1.00 78.94 110 LYS A N 1
ATOM 879 C CA . LYS A 1 110 ? 11.596 -2.612 -21.577 1.00 78.94 110 LYS A CA 1
ATOM 880 C C . LYS A 1 110 ? 11.935 -3.857 -22.389 1.00 78.94 110 LYS A C 1
ATOM 882 O O . LYS A 1 110 ? 11.668 -3.870 -23.591 1.00 78.94 110 LYS A O 1
ATOM 887 N N . ILE A 1 111 ? 12.476 -4.891 -21.753 1.00 79.19 111 ILE A N 1
ATOM 888 C CA . ILE A 1 111 ? 12.778 -6.172 -22.402 1.00 79.19 111 ILE A CA 1
ATOM 889 C C . ILE A 1 111 ? 11.491 -6.801 -22.948 1.00 79.19 111 ILE A C 1
ATOM 891 O O . ILE A 1 111 ? 11.476 -7.214 -24.106 1.00 79.19 111 ILE A O 1
ATOM 895 N N . ASP A 1 112 ? 10.398 -6.776 -22.179 1.00 84.19 112 ASP A N 1
ATOM 896 C CA . ASP A 1 112 ? 9.081 -7.259 -22.619 1.00 84.19 112 ASP A CA 1
ATOM 897 C C . ASP A 1 112 ? 8.569 -6.508 -23.865 1.00 84.19 112 ASP A C 1
ATOM 899 O O . ASP A 1 112 ? 8.121 -7.104 -24.845 1.00 84.19 112 ASP A O 1
ATOM 903 N N . LYS A 1 113 ? 8.784 -5.187 -23.923 1.00 82.00 113 LYS A N 1
ATOM 904 C CA . LYS A 1 113 ? 8.475 -4.347 -25.101 1.00 82.00 113 LYS A CA 1
ATOM 905 C C . LYS A 1 113 ? 9.419 -4.563 -26.297 1.00 82.00 113 LYS A C 1
ATOM 907 O O . LYS A 1 113 ? 9.297 -3.866 -27.321 1.00 82.00 113 LYS A O 1
ATOM 912 N N . GLY A 1 114 ? 10.345 -5.515 -26.191 1.00 85.44 114 GLY A N 1
ATOM 913 C CA . GLY A 1 114 ? 11.317 -5.889 -27.212 1.00 85.44 114 GLY A CA 1
ATOM 914 C C . GLY A 1 114 ? 12.520 -4.954 -27.284 1.00 85.44 114 GLY A C 1
ATOM 915 O O . GLY A 1 114 ? 13.126 -4.843 -28.350 1.00 85.44 114 GLY A O 1
ATOM 916 N N . TRP A 1 115 ? 12.832 -4.239 -26.200 1.00 85.19 115 TRP A N 1
ATOM 917 C CA . TRP A 1 115 ? 14.040 -3.427 -26.130 1.00 85.19 115 TRP A CA 1
ATOM 918 C C . TRP A 1 115 ? 15.252 -4.276 -25.767 1.00 85.19 115 TRP A C 1
ATOM 920 O O . TRP A 1 115 ? 15.174 -5.191 -24.950 1.00 85.19 115 TRP A O 1
ATOM 930 N N . ARG A 1 116 ? 16.395 -3.947 -26.364 1.00 82.75 116 ARG A N 1
ATOM 931 C CA . ARG A 1 116 ? 17.660 -4.656 -26.159 1.00 82.75 116 ARG A CA 1
ATOM 932 C C . ARG A 1 116 ? 18.776 -3.701 -25.773 1.00 82.75 116 ARG A C 1
ATOM 934 O O . ARG A 1 116 ? 18.762 -2.524 -26.130 1.00 82.75 116 ARG A O 1
ATOM 941 N N . TYR A 1 117 ? 19.765 -4.227 -25.064 1.00 81.69 117 TYR A N 1
ATOM 942 C CA . TYR A 1 117 ? 20.972 -3.477 -24.755 1.00 81.69 117 TYR A CA 1
ATOM 943 C C . TYR A 1 117 ? 21.721 -3.076 -26.032 1.00 81.69 117 TYR A C 1
ATOM 945 O O . TYR A 1 117 ? 21.851 -3.865 -26.972 1.00 81.69 117 TYR A O 1
ATOM 953 N N . GLY A 1 118 ? 22.269 -1.862 -26.047 1.00 79.50 118 GLY A N 1
ATOM 954 C CA . GLY A 1 118 ? 23.269 -1.475 -27.033 1.00 79.50 118 GLY A CA 1
ATOM 955 C C . GLY A 1 118 ? 23.899 -0.124 -26.736 1.00 79.50 118 GLY A C 1
ATOM 956 O O . GLY A 1 118 ? 23.407 0.656 -25.934 1.00 79.50 118 GLY A O 1
ATOM 957 N N . LEU A 1 119 ? 25.021 0.156 -27.394 1.00 75.38 119 LEU A N 1
ATOM 958 C CA . LEU A 1 119 ? 25.928 1.255 -27.036 1.00 75.38 119 LEU A CA 1
ATOM 959 C C . LEU A 1 119 ? 25.338 2.665 -27.228 1.00 75.38 119 LEU A C 1
ATOM 961 O O . LEU A 1 119 ? 25.891 3.639 -26.718 1.00 75.38 119 LEU A O 1
ATOM 965 N N . LYS A 1 120 ? 24.248 2.796 -27.990 1.00 75.50 120 LYS A N 1
ATOM 966 C CA . LYS A 1 120 ? 23.565 4.064 -28.267 1.00 75.50 120 LYS A CA 1
ATOM 967 C C . LYS A 1 120 ? 22.059 3.867 -28.186 1.00 75.50 120 LYS A C 1
ATOM 969 O O . LYS A 1 120 ? 21.546 2.855 -28.656 1.00 75.50 120 LYS A O 1
ATOM 974 N N . TYR A 1 121 ? 21.368 4.859 -27.630 1.00 78.88 121 TYR A N 1
ATOM 975 C CA . TYR A 1 121 ? 19.911 4.877 -27.608 1.00 78.88 121 TYR A CA 1
ATOM 976 C C . TYR A 1 121 ? 19.377 5.031 -29.034 1.00 78.88 121 TYR A C 1
ATOM 978 O O . TYR A 1 121 ? 19.749 5.971 -29.739 1.00 78.88 121 TYR A O 1
ATOM 986 N N . ASN A 1 122 ? 18.509 4.115 -29.449 1.00 78.69 122 ASN A N 1
ATOM 987 C CA . ASN A 1 122 ? 17.841 4.159 -30.740 1.00 78.69 122 ASN A CA 1
ATOM 988 C C . ASN A 1 122 ? 16.401 3.658 -30.586 1.00 78.69 122 ASN A C 1
ATOM 990 O O . ASN A 1 122 ? 16.164 2.514 -30.206 1.00 78.69 122 ASN A O 1
ATOM 994 N N . LYS A 1 123 ? 15.431 4.521 -30.892 1.00 79.94 123 LYS A N 1
ATOM 995 C CA . LYS A 1 123 ? 14.006 4.203 -30.764 1.00 79.94 123 LYS A CA 1
ATOM 996 C C . LYS A 1 123 ? 13.495 3.300 -31.893 1.00 79.94 123 LYS A C 1
ATOM 998 O O . LYS A 1 123 ? 12.581 2.519 -31.649 1.00 79.94 123 LYS A O 1
ATOM 1003 N N . GLU A 1 124 ? 14.069 3.395 -33.091 1.00 81.44 124 GLU A N 1
ATOM 1004 C CA . GLU A 1 124 ? 13.663 2.597 -34.258 1.00 81.44 124 GLU A CA 1
ATOM 1005 C C . GLU A 1 124 ? 14.089 1.136 -34.092 1.00 81.44 124 GLU A C 1
ATOM 1007 O O . GLU A 1 124 ? 13.283 0.225 -34.258 1.00 81.44 124 GLU A O 1
ATOM 1012 N N . ASP A 1 125 ? 15.325 0.921 -33.640 1.00 81.56 125 ASP A N 1
ATOM 1013 C CA . ASP A 1 125 ? 15.875 -0.410 -33.362 1.00 81.56 125 ASP A CA 1
ATOM 1014 C C . ASP A 1 125 ? 15.539 -0.943 -31.956 1.00 81.56 125 ASP A C 1
ATOM 1016 O O . ASP A 1 125 ? 15.985 -2.037 -31.595 1.00 81.56 125 ASP A O 1
ATOM 1020 N N . LYS A 1 126 ? 14.785 -0.169 -31.156 1.00 82.94 126 LYS A N 1
ATOM 1021 C CA . LYS A 1 126 ? 14.471 -0.430 -29.738 1.00 82.94 126 LYS A CA 1
ATOM 1022 C C . LYS A 1 126 ? 15.716 -0.790 -28.916 1.00 82.94 126 LYS A C 1
ATOM 1024 O O . LYS A 1 126 ? 15.774 -1.812 -28.236 1.00 82.94 126 LYS A O 1
ATOM 1029 N N . VAL A 1 127 ? 16.742 0.047 -28.988 1.00 83.25 127 VAL A N 1
ATOM 1030 C CA . VAL A 1 127 ? 18.012 -0.151 -28.284 1.00 83.25 127 VAL A CA 1
ATOM 1031 C C . VAL A 1 127 ? 18.177 0.899 -27.196 1.00 83.25 127 VAL A C 1
ATOM 1033 O O . VAL A 1 127 ? 18.007 2.089 -27.462 1.00 83.25 127 VAL A O 1
ATOM 1036 N N . ASP A 1 128 ? 18.535 0.473 -25.984 1.00 79.94 128 ASP A N 1
ATOM 1037 C CA . ASP A 1 128 ? 18.810 1.377 -24.864 1.00 79.94 128 ASP A CA 1
ATOM 1038 C C . ASP A 1 128 ? 20.112 0.981 -24.130 1.00 79.94 128 ASP A C 1
ATOM 1040 O O . ASP A 1 128 ? 20.227 -0.157 -23.666 1.00 79.94 128 ASP A O 1
ATOM 1044 N N . PRO A 1 129 ? 21.101 1.890 -23.989 1.00 81.62 129 PRO A N 1
ATOM 1045 C CA . PRO A 1 129 ? 22.335 1.633 -23.238 1.00 81.62 129 PRO A CA 1
ATOM 1046 C C . PRO A 1 129 ? 22.115 1.459 -21.732 1.00 81.62 129 PRO A C 1
ATOM 1048 O O . PRO A 1 129 ? 23.032 1.044 -21.028 1.00 81.62 129 PRO A O 1
ATOM 1051 N N . ARG A 1 130 ? 20.924 1.788 -21.220 1.00 74.50 130 ARG A N 1
ATOM 1052 C CA . ARG A 1 130 ? 20.577 1.677 -19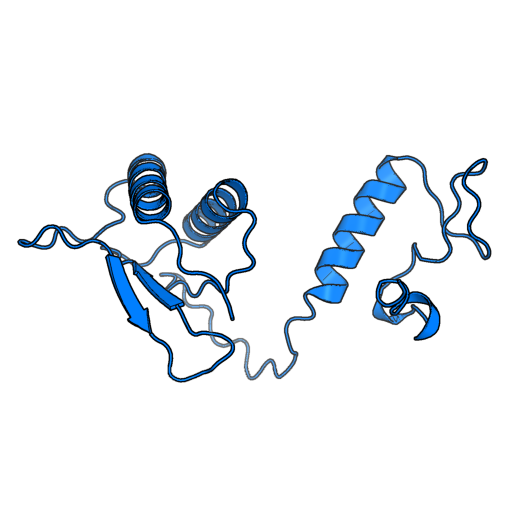.799 1.00 74.50 130 ARG A CA 1
ATOM 1053 C C . ARG A 1 130 ? 20.051 0.294 -19.414 1.00 74.50 130 ARG A C 1
ATOM 1055 O O . ARG A 1 130 ? 19.858 0.045 -18.229 1.00 74.50 130 ARG A O 1
ATOM 1062 N N . LEU A 1 131 ? 19.856 -0.610 -20.380 1.00 79.25 131 LEU A N 1
ATOM 1063 C CA . LEU A 1 131 ? 19.496 -2.020 -20.163 1.00 79.25 131 LEU A CA 1
ATOM 1064 C C . LEU A 1 131 ? 20.687 -2.847 -19.649 1.00 79.25 131 LEU A C 1
ATOM 1066 O O . LEU A 1 131 ? 21.075 -3.856 -20.231 1.00 79.25 131 LEU A O 1
ATOM 1070 N N . GLN A 1 132 ? 21.295 -2.380 -18.568 1.00 78.94 132 GLN A N 1
ATOM 1071 C CA . GLN A 1 132 ? 22.349 -3.053 -17.823 1.00 78.94 132 GLN A CA 1
ATOM 1072 C C . GLN A 1 132 ? 22.112 -2.809 -16.323 1.00 78.94 132 GLN A C 1
ATOM 1074 O O . GLN A 1 132 ? 21.474 -1.807 -15.975 1.00 78.94 132 GLN A O 1
ATOM 1079 N N . PRO A 1 133 ? 22.609 -3.689 -15.434 1.00 71.62 133 PRO A N 1
ATOM 1080 C CA . PRO A 1 133 ? 22.430 -3.549 -13.992 1.00 71.62 133 PRO A CA 1
ATOM 1081 C C . PRO A 1 133 ? 22.786 -2.144 -13.504 1.00 71.62 133 PRO A C 1
ATOM 1083 O O . PRO A 1 133 ? 23.785 -1.567 -13.944 1.00 71.62 133 PRO A O 1
ATOM 1086 N N . TYR A 1 134 ? 21.993 -1.602 -12.574 1.00 64.56 134 TYR A N 1
ATOM 1087 C CA . TYR A 1 134 ? 22.153 -0.224 -12.097 1.00 64.56 134 TYR A CA 1
ATOM 1088 C C . TYR A 1 134 ? 23.577 0.040 -11.582 1.00 64.56 134 TYR A C 1
ATOM 1090 O O . TYR A 1 134 ? 24.177 1.069 -11.884 1.00 64.56 134 TYR A O 1
ATOM 1098 N N . GLN A 1 135 ? 24.189 -0.939 -10.915 1.00 65.12 135 GLN A N 1
ATOM 1099 C CA . GLN A 1 135 ? 25.578 -0.896 -10.445 1.00 65.12 135 GLN A CA 1
ATOM 1100 C C . GLN A 1 135 ? 26.609 -0.672 -11.567 1.00 65.12 135 GLN A C 1
ATOM 1102 O O . GLN A 1 135 ? 27.635 -0.037 -11.336 1.00 65.12 135 GLN A O 1
ATOM 1107 N N . GLN A 1 136 ? 26.325 -1.132 -12.787 1.00 63.94 136 GLN A N 1
ATOM 1108 C CA . GLN A 1 136 ? 27.204 -0.995 -13.951 1.00 63.94 136 GLN A CA 1
ATOM 1109 C C . GLN A 1 136 ? 26.950 0.289 -14.750 1.00 63.94 136 GLN A C 1
ATOM 1111 O O . GLN A 1 136 ? 27.744 0.639 -15.625 1.00 63.94 136 GLN A O 1
ATOM 1116 N N . LEU A 1 137 ? 25.854 1.012 -14.488 1.00 63.62 137 LEU A N 1
ATOM 1117 C CA . LEU A 1 137 ? 25.596 2.300 -15.128 1.00 63.62 137 LEU A CA 1
ATOM 1118 C C . LEU A 1 137 ? 26.624 3.335 -14.676 1.00 63.62 137 LEU A C 1
ATOM 1120 O O . LEU A 1 137 ? 26.855 3.560 -13.488 1.00 63.62 137 LEU A O 1
ATOM 1124 N N . THR A 1 138 ? 27.221 4.023 -15.642 1.00 60.47 138 THR A N 1
ATOM 1125 C CA . THR A 1 138 ? 28.108 5.153 -15.363 1.00 60.47 138 THR A CA 1
ATOM 1126 C C . THR A 1 138 ? 27.303 6.294 -14.730 1.00 60.47 138 THR A C 1
ATOM 1128 O O . THR A 1 138 ? 26.137 6.484 -15.077 1.00 60.47 138 THR A O 1
ATOM 1131 N N . ASN A 1 139 ? 27.920 7.127 -13.883 1.00 54.66 139 ASN A N 1
ATOM 1132 C CA . ASN A 1 139 ? 27.252 8.275 -13.236 1.00 54.66 139 ASN A CA 1
ATOM 1133 C C . ASN A 1 139 ? 26.496 9.195 -14.217 1.00 54.66 139 ASN A C 1
ATOM 1135 O O . ASN A 1 139 ? 25.506 9.813 -13.845 1.00 54.66 139 ASN A O 1
ATOM 1139 N N . LYS A 1 140 ? 26.910 9.243 -15.492 1.00 55.06 140 LYS A N 1
ATOM 1140 C CA . LYS A 1 140 ? 26.211 9.974 -16.563 1.00 55.06 140 LYS A CA 1
ATOM 1141 C C . LYS A 1 140 ? 24.849 9.387 -16.956 1.00 55.06 140 LYS A C 1
ATOM 1143 O O . LYS A 1 140 ? 23.992 10.143 -17.386 1.00 55.06 140 LYS A O 1
ATOM 1148 N N . LEU A 1 141 ? 24.657 8.072 -16.848 1.00 57.66 141 LEU A N 1
ATOM 1149 C CA . LEU A 1 141 ? 23.399 7.385 -17.171 1.00 57.66 141 LEU A CA 1
ATOM 1150 C C . LEU A 1 141 ? 22.468 7.272 -15.957 1.00 57.66 141 LEU A C 1
ATOM 1152 O O . LEU A 1 141 ? 21.260 7.206 -16.144 1.00 57.66 141 LEU A O 1
ATOM 1156 N N . LYS A 1 142 ? 23.021 7.299 -14.737 1.00 54.56 142 LYS A N 1
ATOM 1157 C CA . LYS A 1 142 ? 22.255 7.323 -13.479 1.00 54.56 142 LYS A CA 1
ATOM 1158 C C . LYS A 1 142 ? 21.553 8.666 -13.224 1.00 54.56 142 LYS A C 1
ATOM 1160 O O . LYS A 1 142 ? 20.468 8.689 -12.669 1.00 54.56 142 LYS A O 1
ATOM 1165 N N . ASN A 1 143 ? 22.152 9.781 -13.657 1.00 46.00 143 ASN A N 1
ATOM 1166 C CA . ASN A 1 143 ? 21.709 11.145 -13.322 1.00 46.00 143 ASN A CA 1
ATOM 1167 C C . ASN A 1 143 ? 20.875 11.858 -14.405 1.00 46.00 143 ASN A C 1
ATOM 1169 O O . ASN A 1 143 ? 20.785 13.084 -14.400 1.00 46.00 143 ASN A O 1
ATOM 1173 N N . THR A 1 144 ? 20.265 11.146 -15.355 1.00 47.34 144 THR A N 1
ATOM 1174 C CA . THR A 1 144 ? 19.521 11.826 -16.435 1.00 47.34 144 THR A CA 1
ATOM 1175 C C . THR A 1 144 ? 18.120 12.314 -16.057 1.00 47.34 144 THR A C 1
ATOM 1177 O O . THR A 1 144 ? 17.458 12.876 -16.920 1.00 47.34 144 THR A O 1
ATOM 1180 N N . ASP A 1 145 ? 17.677 12.143 -14.807 1.00 45.34 145 ASP A N 1
ATOM 1181 C CA . ASP A 1 145 ? 16.391 12.685 -14.326 1.00 45.34 145 ASP A CA 1
ATOM 1182 C C . ASP A 1 145 ? 16.504 14.103 -13.726 1.00 45.34 145 ASP A C 1
ATOM 1184 O O . ASP A 1 145 ? 15.507 14.733 -13.396 1.00 45.34 145 ASP A O 1
ATOM 1188 N N . LYS A 1 146 ? 17.719 14.662 -13.621 1.00 41.19 146 LYS A N 1
ATOM 1189 C CA . LYS A 1 146 ? 17.936 16.053 -13.188 1.00 41.19 146 LYS A CA 1
ATOM 1190 C C . LYS A 1 146 ? 18.387 16.918 -14.356 1.00 41.19 146 LYS A C 1
ATOM 1192 O O . LYS A 1 146 ? 19.563 17.257 -14.448 1.00 41.19 146 LYS A O 1
ATOM 1197 N N . THR A 1 147 ? 17.488 17.246 -15.280 1.00 35.53 147 THR A N 1
ATOM 1198 C CA . THR A 1 147 ? 17.629 18.438 -16.141 1.00 35.53 147 THR A CA 1
ATOM 1199 C C . THR A 1 147 ? 16.334 18.730 -16.897 1.00 35.53 147 THR A C 1
ATOM 1201 O O . THR A 1 147 ? 16.116 18.217 -17.992 1.00 35.53 147 THR A O 1
ATOM 1204 N N . ALA A 1 148 ? 15.505 19.591 -16.309 1.00 32.47 148 ALA A N 1
ATOM 1205 C CA . ALA A 1 148 ? 14.919 20.767 -16.956 1.00 32.47 148 ALA A CA 1
ATOM 1206 C C . ALA A 1 148 ? 14.402 21.712 -15.865 1.00 32.47 148 ALA A C 1
ATOM 1208 O O . ALA A 1 148 ? 13.610 21.240 -15.021 1.00 32.47 148 ALA A O 1
#

Secondary structure (DSSP, 8-state):
-PPPPPHHHHHHHHHHHHHHSTT-B---TT---EEEEE-SSTTS-EEEEE-BSSPBPHHHHHHHHHHHHHH--S-------BSS-----TT------HHHHHHHHHHHHHHHTT-EE-SS-BTTTTEETT-S-GGGS-HHHHTTTS--